Protein AF-A0A8X6U9B9-F1 (afdb_monomer_lite)

Radius of gyration: 19.35 Å; chains: 1; bounding box: 42×38×59 Å

Foldseek 3Di:
DDDDDDQEDEDEDADPVVVVCVPVVVQVVCVVVVHHNPYYDYDYPPDDPDQVPWDCDQVWTARPPVRDTHHPCVVQDQPPPDPDPVSVVVSVVNPDHPPCPPPDDDDDDDDD

Secondary structure (DSSP, 8-state):
----TTSEEEE----HHHHHHHHHHHHHHHHHTT----EEEE--TT----TT-EEEETTEEEETTTTEEE--GGG----TT---HHHHHHHHTTS--TTSTTS---------

Structure (mmCIF, N/CA/C/O backbone):
data_AF-A0A8X6U9B9-F1
#
_entry.id   AF-A0A8X6U9B9-F1
#
loop_
_atom_site.group_PDB
_atom_site.id
_atom_site.type_symbol
_atom_site.label_atom_id
_atom_site.label_alt_id
_atom_site.label_comp_id
_atom_site.label_asym_id
_atom_site.label_entity_id
_atom_site.label_seq_id
_atom_site.pdbx_PDB_ins_code
_atom_site.Cartn_x
_atom_site.Cartn_y
_atom_site.Cartn_z
_atom_site.occupancy
_atom_site.B_iso_or_equiv
_atom_site.auth_seq_id
_atom_site.auth_comp_id
_atom_site.auth_asym_id
_atom_site.auth_atom_id
_atom_site.pdbx_PDB_model_num
ATOM 1 N N . MET A 1 1 ? -15.403 1.535 -5.531 1.00 34.78 1 MET A N 1
ATOM 2 C CA . MET A 1 1 ? -14.544 0.524 -4.880 1.00 34.78 1 MET A CA 1
ATOM 3 C C . MET A 1 1 ? -13.882 -0.313 -5.966 1.00 34.78 1 MET A C 1
ATOM 5 O O . MET A 1 1 ? -14.550 -1.155 -6.546 1.00 34.78 1 MET A O 1
ATOM 9 N N . LYS A 1 2 ? -12.622 -0.016 -6.297 1.00 30.69 2 LYS A N 1
ATOM 10 C CA . LYS A 1 2 ? -11.725 -0.869 -7.094 1.00 30.69 2 LYS A CA 1
ATOM 11 C C . LYS A 1 2 ? -10.293 -0.539 -6.665 1.00 30.69 2 LYS A C 1
ATOM 13 O O . LYS A 1 2 ? -9.692 0.379 -7.198 1.00 30.69 2 LYS A O 1
ATOM 18 N N . S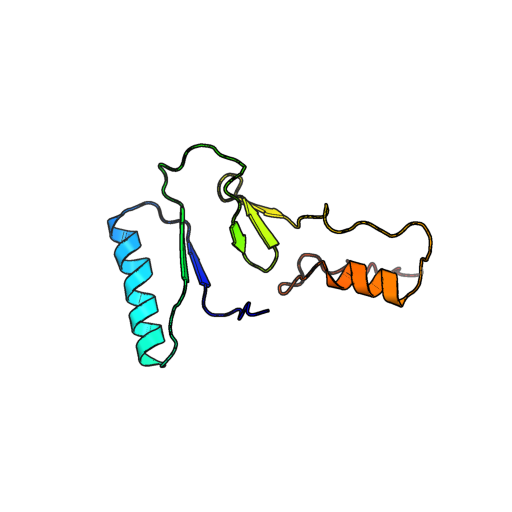ER A 1 3 ? -9.806 -1.234 -5.647 1.00 29.27 3 SER A N 1
ATOM 19 C CA . SER A 1 3 ? -8.375 -1.363 -5.384 1.00 29.27 3 SER A CA 1
ATOM 20 C C . SER A 1 3 ? -8.110 -2.856 -5.495 1.00 29.27 3 SER A C 1
ATOM 22 O O . SER A 1 3 ? -8.490 -3.620 -4.610 1.00 29.27 3 SER A O 1
ATOM 24 N N . PHE A 1 4 ? -7.649 -3.277 -6.673 1.00 33.34 4 PHE A N 1
ATOM 25 C CA . PHE A 1 4 ? -7.143 -4.625 -6.888 1.00 33.34 4 PHE A CA 1
ATOM 26 C C . PHE A 1 4 ? -5.638 -4.573 -6.695 1.00 33.34 4 PHE A C 1
ATOM 28 O O . PHE A 1 4 ? -4.947 -3.690 -7.194 1.00 33.34 4 PHE A O 1
ATOM 35 N N . TYR A 1 5 ? -5.165 -5.507 -5.895 1.00 50.84 5 TYR A N 1
ATOM 36 C CA . TYR A 1 5 ? -3.928 -5.392 -5.168 1.00 50.84 5 TYR A CA 1
ATOM 37 C C . TYR A 1 5 ? -2.943 -6.406 -5.718 1.00 50.84 5 TYR A C 1
ATOM 39 O O . TYR A 1 5 ? -2.765 -7.458 -5.128 1.00 50.84 5 TYR A O 1
ATOM 47 N N . ILE A 1 6 ? -2.440 -6.131 -6.918 1.00 52.72 6 ILE A N 1
ATOM 48 C CA . ILE A 1 6 ? -1.452 -6.935 -7.663 1.00 52.72 6 ILE A CA 1
ATOM 49 C C . ILE A 1 6 ? -0.802 -6.087 -8.787 1.00 52.72 6 ILE A C 1
ATOM 51 O O . ILE A 1 6 ? 0.226 -6.480 -9.321 1.00 52.72 6 ILE A O 1
ATOM 55 N N . GLU A 1 7 ? -1.344 -4.908 -9.133 1.00 56.31 7 GLU A N 1
ATOM 56 C CA . GLU A 1 7 ? -0.938 -4.153 -10.338 1.00 56.31 7 GLU A CA 1
ATOM 57 C C . GLU A 1 7 ? 0.024 -2.975 -10.083 1.00 56.31 7 GLU A C 1
ATOM 59 O O . GLU A 1 7 ? 0.389 -2.293 -11.038 1.00 56.31 7 GLU A O 1
ATOM 64 N N . ASN A 1 8 ? 0.436 -2.726 -8.831 1.00 59.19 8 ASN A N 1
ATOM 65 C CA . ASN A 1 8 ? 1.305 -1.594 -8.486 1.00 59.19 8 ASN A CA 1
ATOM 66 C C . ASN A 1 8 ? 2.712 -2.074 -8.116 1.00 59.19 8 ASN A C 1
ATOM 68 O O . ASN A 1 8 ? 2.878 -2.844 -7.168 1.00 59.19 8 ASN A O 1
ATOM 72 N N . CYS A 1 9 ? 3.721 -1.576 -8.833 1.00 65.12 9 CYS A N 1
ATOM 73 C CA . 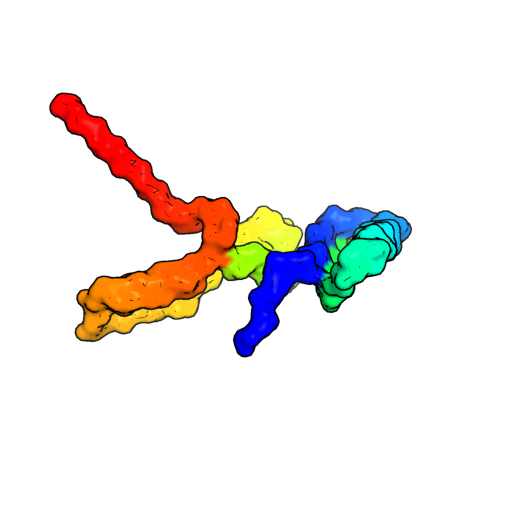CYS A 1 9 ? 5.135 -1.818 -8.547 1.00 65.12 9 CYS A CA 1
ATOM 74 C C . CYS A 1 9 ? 5.809 -0.521 -8.074 1.00 65.12 9 CYS A C 1
ATOM 76 O O . CYS A 1 9 ? 5.643 0.527 -8.700 1.00 65.12 9 CYS A O 1
ATOM 78 N N . VAL A 1 10 ? 6.552 -0.588 -6.964 1.00 65.56 10 VAL A N 1
ATOM 79 C CA . VAL A 1 10 ? 7.204 0.572 -6.336 1.00 65.56 10 VAL A CA 1
ATOM 80 C C . VAL A 1 10 ? 8.675 0.249 -6.081 1.00 65.56 10 VAL A C 1
ATOM 82 O O . VAL A 1 10 ? 8.987 -0.809 -5.536 1.00 65.56 10 VAL A O 1
ATOM 85 N N . THR A 1 11 ? 9.581 1.154 -6.464 1.00 65.25 11 THR A N 1
ATOM 86 C CA . THR A 1 11 ? 11.022 1.021 -6.194 1.00 65.25 11 THR A CA 1
ATOM 87 C C . THR A 1 11 ? 11.679 2.354 -5.854 1.00 65.25 11 THR A C 1
ATOM 89 O O . THR A 1 11 ? 11.295 3.411 -6.362 1.00 65.25 11 THR A O 1
ATOM 92 N N . SER A 1 12 ? 12.719 2.292 -5.028 1.00 60.84 12 SER A N 1
ATOM 93 C CA . SER A 1 12 ? 13.701 3.356 -4.847 1.00 60.84 12 SER A CA 1
ATOM 94 C C . SER A 1 12 ? 14.893 3.071 -5.767 1.00 60.84 12 SER A C 1
ATOM 96 O O . SER A 1 12 ? 15.718 2.202 -5.494 1.00 60.84 12 SER A O 1
ATOM 98 N N . ASN A 1 13 ? 14.976 3.768 -6.903 1.00 58.50 13 ASN A N 1
ATOM 99 C CA . ASN A 1 13 ? 16.060 3.576 -7.868 1.00 58.50 13 ASN A CA 1
ATOM 100 C C . ASN A 1 13 ? 16.834 4.880 -8.091 1.00 58.50 13 ASN A C 1
ATOM 102 O O . ASN A 1 13 ? 16.259 5.965 -8.103 1.00 58.50 13 ASN A O 1
ATOM 106 N N . PHE A 1 14 ? 18.151 4.760 -8.249 1.00 58.31 14 PHE A N 1
ATOM 107 C CA . PHE A 1 14 ? 19.098 5.868 -8.094 1.00 58.31 14 PHE A CA 1
ATOM 108 C C . PHE A 1 14 ? 19.629 6.435 -9.424 1.00 58.31 14 PHE A C 1
ATOM 110 O O . PHE A 1 14 ? 20.381 7.403 -9.392 1.00 58.31 14 PHE A O 1
ATOM 117 N N . ASN A 1 15 ? 19.240 5.867 -10.576 1.00 63.62 15 ASN A N 1
ATOM 118 C CA . ASN A 1 15 ? 19.717 6.267 -11.907 1.00 63.62 15 ASN A CA 1
ATOM 119 C C . ASN A 1 15 ? 18.599 6.229 -12.971 1.00 63.62 15 ASN A C 1
ATOM 121 O O . ASN A 1 15 ? 17.767 5.324 -12.988 1.00 63.62 15 ASN A O 1
ATOM 125 N N . ASP A 1 16 ? 18.631 7.170 -13.918 1.00 65.88 16 ASP A N 1
ATOM 126 C CA . ASP A 1 16 ? 17.622 7.275 -14.986 1.00 65.88 16 ASP A CA 1
ATOM 127 C C . ASP A 1 16 ? 17.677 6.076 -15.966 1.00 65.88 16 ASP A C 1
ATOM 129 O O . ASP A 1 16 ? 16.642 5.530 -16.348 1.00 65.88 16 ASP A O 1
ATOM 133 N N . ASP A 1 17 ? 18.874 5.568 -16.290 1.00 67.75 17 ASP A N 1
ATOM 134 C CA . ASP A 1 17 ? 19.052 4.380 -17.152 1.00 67.75 17 ASP A CA 1
ATOM 135 C C . ASP A 1 17 ? 18.577 3.069 -16.499 1.00 67.75 17 ASP A C 1
ATOM 137 O O . ASP A 1 17 ? 18.248 2.093 -17.183 1.00 67.75 17 ASP A O 1
ATOM 141 N N . SER A 1 18 ? 18.569 2.997 -15.165 1.00 69.69 18 SER A N 1
ATOM 142 C CA . SER A 1 18 ? 18.039 1.834 -14.448 1.00 69.69 18 SER A CA 1
ATOM 143 C C . SER A 1 18 ? 16.521 1.908 -14.293 1.00 69.69 18 SER A C 1
ATOM 145 O O . SER A 1 18 ? 15.890 0.861 -14.158 1.00 69.69 18 SER A O 1
ATOM 147 N N . LEU A 1 19 ? 15.921 3.101 -14.361 1.00 71.44 19 LEU A N 1
ATOM 148 C CA . LEU A 1 19 ? 14.471 3.278 -14.312 1.00 71.44 19 LEU A CA 1
ATOM 149 C C . LEU A 1 19 ? 13.784 2.707 -15.559 1.00 71.44 19 LEU A C 1
ATOM 151 O O . LEU A 1 19 ? 12.766 2.032 -15.432 1.00 71.44 19 LEU A O 1
ATOM 155 N N . TYR A 1 20 ? 14.365 2.912 -16.747 1.00 73.94 20 TYR A N 1
ATOM 156 C CA . TYR A 1 20 ? 13.819 2.351 -17.988 1.00 73.94 20 TYR A CA 1
ATOM 157 C C . TYR A 1 20 ? 13.716 0.820 -17.922 1.00 73.94 20 TYR A C 1
ATOM 159 O O . TYR A 1 20 ? 12.651 0.257 -18.165 1.00 73.94 20 TYR A O 1
ATOM 167 N N . ARG A 1 21 ? 14.795 0.146 -17.498 1.00 77.75 21 ARG A N 1
ATOM 168 C CA . ARG A 1 21 ? 14.799 -1.315 -17.299 1.00 77.75 21 ARG A CA 1
ATOM 169 C C . ARG A 1 21 ? 13.806 -1.763 -16.233 1.00 77.75 21 ARG A C 1
ATOM 171 O O . ARG A 1 21 ? 13.096 -2.739 -16.436 1.00 77.75 21 ARG A O 1
ATOM 178 N N . PHE A 1 22 ? 13.713 -1.019 -15.132 1.00 72.00 22 PHE A N 1
ATOM 179 C CA . PHE A 1 22 ? 12.775 -1.318 -14.054 1.00 72.00 22 PHE A CA 1
ATOM 180 C C . PHE A 1 22 ? 11.306 -1.277 -14.499 1.00 72.00 22 PHE A C 1
ATOM 182 O O . PHE A 1 22 ? 10.487 -2.003 -13.952 1.00 72.00 22 PHE A O 1
ATOM 189 N N . ILE A 1 23 ? 10.958 -0.435 -15.470 1.00 77.69 23 ILE A N 1
ATOM 190 C CA . ILE A 1 23 ? 9.577 -0.306 -15.939 1.00 77.69 23 ILE A CA 1
ATOM 191 C C . ILE A 1 23 ? 9.287 -1.299 -17.067 1.00 77.69 23 ILE A C 1
ATOM 193 O O . ILE A 1 23 ? 8.246 -1.952 -17.053 1.00 77.69 23 ILE A O 1
ATOM 197 N N . GLU A 1 24 ? 10.1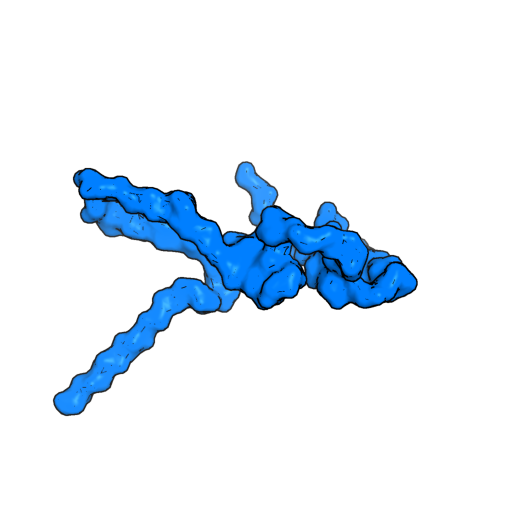78 -1.413 -18.049 1.00 82.69 24 GLU A N 1
ATOM 198 C CA . GLU A 1 24 ? 9.895 -2.171 -19.271 1.00 82.69 24 GLU A CA 1
ATOM 199 C C . GLU A 1 24 ? 10.068 -3.684 -19.085 1.00 82.69 24 GLU A C 1
ATOM 201 O O . GLU A 1 24 ? 9.231 -4.443 -19.567 1.00 82.69 24 GLU A O 1
ATOM 206 N N . GLU A 1 25 ? 11.068 -4.145 -18.321 1.00 83.44 25 GLU A N 1
ATOM 207 C CA . GLU A 1 25 ? 11.275 -5.588 -18.113 1.00 83.44 25 GLU A CA 1
ATOM 208 C C . GLU A 1 25 ? 10.083 -6.256 -17.395 1.00 83.44 25 GLU A C 1
ATOM 210 O O . GLU A 1 25 ? 9.604 -7.292 -17.871 1.00 83.44 25 GLU A O 1
ATOM 215 N N . PRO A 1 26 ? 9.528 -5.694 -16.297 1.00 80.88 26 PRO A N 1
ATOM 216 C CA . PRO A 1 26 ? 8.366 -6.287 -15.643 1.00 80.88 26 PRO A CA 1
ATOM 217 C C . PRO A 1 26 ? 7.089 -6.160 -16.472 1.00 80.88 26 PRO A C 1
ATOM 219 O O . PRO A 1 26 ? 6.262 -7.070 -16.428 1.00 80.88 26 PRO A O 1
ATOM 222 N N . LYS A 1 27 ? 6.918 -5.071 -17.238 1.00 83.06 27 LYS A N 1
ATOM 223 C CA . LYS A 1 27 ? 5.778 -4.923 -18.156 1.00 83.06 27 LYS A CA 1
ATOM 224 C C . LYS A 1 27 ? 5.763 -6.028 -19.201 1.00 83.06 27 LYS A C 1
ATOM 226 O O . LYS A 1 27 ? 4.732 -6.671 -19.355 1.00 83.06 27 LYS A O 1
ATOM 231 N N . ASP A 1 28 ? 6.886 -6.281 -19.869 1.00 86.62 28 ASP A N 1
ATOM 232 C CA . ASP A 1 28 ? 6.984 -7.330 -20.889 1.00 86.62 28 ASP A CA 1
ATOM 233 C C . ASP A 1 28 ? 6.776 -8.727 -20.288 1.00 86.62 28 ASP A C 1
ATOM 235 O O . ASP A 1 28 ? 6.051 -9.562 -20.844 1.00 86.62 28 ASP A O 1
ATOM 239 N N . ALA A 1 29 ? 7.358 -8.984 -19.113 1.00 85.88 29 ALA A N 1
ATOM 240 C CA . ALA A 1 29 ? 7.181 -10.249 -18.406 1.00 85.88 29 ALA A CA 1
ATOM 241 C C . ALA A 1 29 ? 5.712 -10.492 -18.010 1.00 85.88 29 ALA A C 1
ATOM 243 O O . ALA A 1 29 ? 5.184 -11.588 -18.215 1.00 85.88 29 ALA A O 1
ATOM 244 N N . LEU A 1 30 ? 5.030 -9.473 -17.479 1.00 83.94 30 LEU A N 1
ATOM 245 C CA . LEU A 1 30 ? 3.617 -9.554 -17.102 1.00 83.94 30 LEU A CA 1
ATOM 246 C C . LEU A 1 30 ? 2.706 -9.642 -18.331 1.00 83.94 30 LEU A C 1
ATOM 248 O O . LEU A 1 30 ? 1.798 -10.475 -18.345 1.00 83.94 30 LEU A O 1
ATOM 252 N N . ALA A 1 31 ? 3.000 -8.885 -19.390 1.00 86.25 31 ALA A N 1
ATOM 253 C CA . ALA A 1 31 ? 2.270 -8.932 -20.653 1.00 86.25 31 ALA A CA 1
ATOM 254 C C . ALA A 1 31 ? 2.334 -10.327 -21.292 1.00 86.25 31 ALA A C 1
ATOM 256 O O . ALA A 1 31 ? 1.318 -10.829 -21.777 1.00 86.25 31 ALA A O 1
ATOM 257 N N . THR A 1 32 ? 3.488 -11.001 -21.212 1.00 88.50 32 THR A N 1
ATOM 258 C CA . THR A 1 32 ? 3.651 -12.398 -21.660 1.00 88.50 32 THR A CA 1
ATOM 259 C C . THR A 1 32 ? 2.685 -13.342 -20.939 1.00 88.50 32 THR A C 1
ATOM 261 O O . THR A 1 32 ? 2.158 -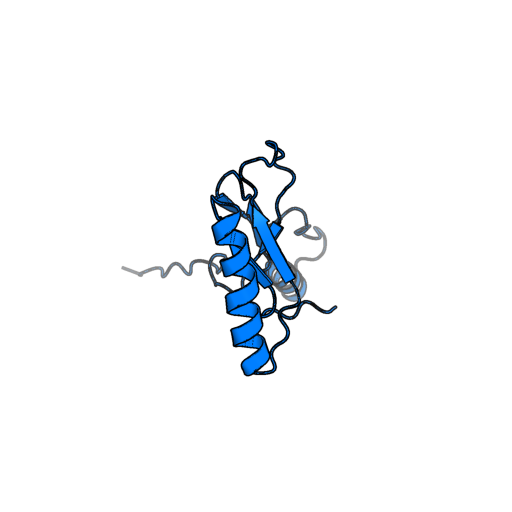14.282 -21.533 1.00 88.50 32 THR A O 1
ATOM 264 N N . ALA A 1 33 ? 2.402 -13.073 -19.666 1.00 86.00 33 ALA A N 1
ATOM 265 C CA . ALA A 1 33 ? 1.456 -13.827 -18.853 1.00 86.00 33 ALA A CA 1
ATOM 266 C C . ALA A 1 33 ? 0.016 -13.264 -18.897 1.00 86.00 33 ALA A C 1
ATOM 268 O O . ALA A 1 33 ? -0.822 -13.678 -18.098 1.00 86.00 33 ALA A O 1
ATOM 269 N N . CYS A 1 34 ? -0.294 -12.361 -19.840 1.00 85.31 34 CYS A N 1
ATOM 270 C CA . CYS A 1 34 ? -1.587 -11.672 -19.980 1.00 85.31 34 CYS A CA 1
ATOM 271 C C . CYS A 1 34 ? -2.001 -10.831 -18.755 1.00 85.31 34 CYS A C 1
ATOM 273 O O . CYS A 1 34 ? -3.189 -10.563 -18.558 1.00 85.31 34 CYS A O 1
ATOM 275 N N . PHE A 1 35 ? -1.036 -10.399 -17.942 1.00 80.00 35 PHE A N 1
ATOM 276 C CA . PHE A 1 35 ? -1.244 -9.435 -16.868 1.00 80.00 35 PHE A CA 1
ATOM 277 C C . PHE A 1 35 ? -0.905 -8.025 -17.355 1.00 80.00 35 PHE A C 1
ATOM 279 O O . PHE A 1 35 ? 0.133 -7.798 -17.970 1.00 80.00 35 PHE A O 1
ATOM 286 N N . ASP A 1 36 ? -1.788 -7.075 -17.057 1.00 78.81 36 ASP A N 1
ATOM 287 C CA . ASP A 1 36 ? -1.622 -5.666 -17.409 1.00 78.81 36 ASP A CA 1
ATOM 288 C C . ASP A 1 36 ? -1.091 -4.884 -16.200 1.00 78.81 36 ASP A C 1
ATOM 290 O O . ASP A 1 36 ? -1.761 -4.791 -15.166 1.00 78.81 36 ASP A O 1
ATOM 294 N N . LEU A 1 37 ? 0.124 -4.342 -16.310 1.00 73.12 37 LEU A N 1
ATOM 295 C CA . LEU A 1 37 ? 0.723 -3.518 -15.261 1.00 73.12 37 LEU A CA 1
ATOM 296 C C . LEU A 1 37 ? 0.185 -2.085 -15.371 1.00 73.12 37 LEU A C 1
ATOM 298 O O . LEU A 1 37 ? 0.688 -1.278 -16.153 1.00 73.12 37 LEU A O 1
ATOM 302 N N . LYS A 1 38 ? -0.838 -1.762 -14.571 1.00 69.50 38 LYS A N 1
ATOM 303 C CA . LYS A 1 38 ? -1.555 -0.479 -14.668 1.00 69.50 38 LYS A CA 1
ATOM 304 C C . LYS A 1 38 ? -0.907 0.693 -13.933 1.00 69.50 38 LYS A C 1
ATOM 306 O O . LYS A 1 38 ? -1.290 1.832 -14.199 1.00 69.50 38 LYS A O 1
ATOM 311 N N . GLY A 1 39 ? 0.041 0.452 -13.025 1.00 68.12 39 GLY A N 1
ATOM 312 C CA . GLY A 1 39 ? 0.645 1.510 -12.214 1.00 68.12 39 GLY A CA 1
ATOM 313 C C . GLY A 1 39 ? 2.094 1.233 -11.821 1.00 68.12 39 GLY A C 1
ATOM 314 O O . GLY A 1 39 ? 2.439 0.141 -11.370 1.00 68.12 39 GLY A O 1
ATOM 315 N N . TRP A 1 40 ? 2.945 2.248 -11.959 1.00 69.06 40 TRP A N 1
ATOM 316 C CA . TRP A 1 40 ? 4.310 2.260 -11.436 1.00 69.06 40 TRP A CA 1
ATOM 317 C C . TRP A 1 40 ? 4.593 3.624 -10.809 1.00 69.06 40 TRP A C 1
ATOM 319 O O . TRP A 1 40 ? 4.170 4.652 -11.330 1.00 69.06 40 TRP A O 1
ATOM 329 N N . GLU A 1 41 ? 5.300 3.616 -9.684 1.00 70.38 41 GLU A N 1
ATOM 330 C CA . GLU A 1 41 ? 5.705 4.815 -8.948 1.00 70.38 41 GLU A CA 1
ATOM 331 C C . GLU A 1 41 ? 7.200 4.706 -8.635 1.00 70.38 41 GLU A C 1
ATOM 333 O O . GLU A 1 41 ? 7.683 3.642 -8.233 1.00 70.38 41 GLU A O 1
ATOM 338 N N . TYR A 1 42 ? 7.942 5.799 -8.821 1.00 68.81 42 TYR A N 1
ATOM 339 C CA . TYR A 1 42 ? 9.374 5.855 -8.529 1.00 68.81 42 TYR A CA 1
ATOM 340 C C . TYR A 1 42 ? 9.734 7.136 -7.784 1.00 68.81 42 TYR A C 1
ATOM 342 O O . TYR A 1 42 ? 9.184 8.210 -8.031 1.00 68.81 42 TYR A O 1
ATOM 350 N N . THR A 1 43 ? 10.705 7.030 -6.883 1.00 65.12 43 THR A N 1
ATOM 351 C CA . THR A 1 43 ? 11.244 8.187 -6.165 1.00 65.12 43 THR A CA 1
ATOM 352 C C . THR A 1 43 ? 12.409 8.769 -6.959 1.00 65.12 43 THR A C 1
ATOM 354 O O . THR A 1 43 ? 13.470 8.154 -7.031 1.00 65.12 43 THR A O 1
ATOM 357 N N . SER A 1 44 ? 12.251 9.960 -7.544 1.00 60.28 44 SER A N 1
ATOM 358 C CA . SER A 1 44 ? 13.405 10.679 -8.105 1.00 60.28 44 SER A CA 1
ATOM 359 C C . SER A 1 44 ? 14.242 11.271 -6.967 1.00 60.28 44 SER A C 1
ATOM 361 O O . SER A 1 44 ? 13.700 11.975 -6.121 1.00 60.28 44 SER A O 1
ATOM 363 N N . LEU A 1 45 ? 15.571 11.107 -6.991 1.00 54.62 45 LEU A N 1
ATOM 364 C CA . LEU A 1 45 ? 16.502 11.747 -6.034 1.00 54.62 45 LEU A CA 1
ATOM 365 C C . LEU A 1 45 ? 16.385 13.285 -5.978 1.00 54.62 45 LEU A C 1
ATOM 367 O O . LEU A 1 45 ? 16.853 13.913 -5.034 1.00 54.62 45 LEU A O 1
ATOM 371 N N . LYS A 1 46 ? 15.781 13.898 -7.003 1.00 54.69 46 LYS A N 1
ATOM 372 C CA . LYS A 1 46 ? 15.534 15.344 -7.102 1.00 54.69 46 LYS A CA 1
ATOM 373 C C . LYS A 1 46 ? 14.217 15.787 -6.452 1.00 54.69 46 LYS A C 1
ATOM 375 O O . LYS A 1 46 ? 13.922 16.980 -6.492 1.00 54.69 46 LYS A O 1
ATOM 380 N N . MET A 1 47 ? 13.408 14.866 -5.916 1.00 54.81 47 MET A N 1
ATOM 381 C CA . MET A 1 47 ? 12.164 15.244 -5.250 1.00 54.81 47 MET A CA 1
ATOM 382 C C . MET A 1 47 ? 12.485 15.987 -3.958 1.00 54.81 47 MET A C 1
ATOM 384 O O . MET A 1 47 ? 13.195 15.512 -3.075 1.00 54.81 47 MET A O 1
ATOM 388 N N . VAL A 1 48 ? 11.989 17.218 -3.945 1.00 53.09 48 VAL A N 1
ATOM 389 C CA . VAL A 1 48 ? 12.051 18.192 -2.865 1.00 53.09 48 VAL A CA 1
ATOM 390 C C . VAL A 1 48 ? 11.532 17.558 -1.577 1.00 53.09 48 VAL A C 1
ATOM 392 O O . VAL A 1 48 ? 10.600 16.761 -1.618 1.00 53.09 48 VAL A O 1
ATOM 395 N N . HIS A 1 49 ? 12.145 17.933 -0.452 1.00 56.12 49 HIS A N 1
ATOM 396 C CA . HIS A 1 49 ? 11.749 17.607 0.919 1.00 56.12 49 HIS A CA 1
ATOM 397 C C . HIS A 1 49 ? 10.302 18.033 1.222 1.00 56.12 49 HIS A C 1
ATOM 399 O O . HIS A 1 49 ? 10.075 19.013 1.930 1.00 56.12 49 HIS A O 1
ATOM 405 N N . ASP A 1 50 ? 9.322 17.323 0.678 1.00 57.59 50 ASP A N 1
ATOM 406 C CA . ASP A 1 50 ? 7.925 17.504 1.025 1.00 57.59 50 ASP A CA 1
ATOM 407 C C . ASP A 1 50 ? 7.442 16.267 1.798 1.00 57.59 50 ASP A C 1
ATOM 409 O O . ASP A 1 50 ? 7.166 15.230 1.193 1.00 57.59 50 ASP A O 1
ATOM 413 N N . PRO A 1 51 ? 7.342 16.335 3.139 1.00 55.94 51 PRO A N 1
ATOM 414 C CA . PRO A 1 51 ? 6.791 15.246 3.949 1.00 55.94 51 PRO A CA 1
ATOM 415 C C . PRO A 1 51 ? 5.323 14.921 3.608 1.00 55.94 51 PRO A C 1
ATOM 417 O O . PRO A 1 51 ? 4.798 13.905 4.062 1.00 55.94 51 PRO A O 1
ATOM 420 N N . SER A 1 52 ? 4.667 15.745 2.783 1.00 63.00 52 SER A N 1
ATOM 421 C CA . SER A 1 52 ? 3.342 15.480 2.212 1.00 63.00 52 SER A CA 1
ATOM 422 C C . SER A 1 52 ? 3.347 14.400 1.124 1.00 63.00 52 SER A C 1
ATOM 424 O O . SER A 1 52 ? 2.286 13.865 0.808 1.00 63.00 52 SER A O 1
ATOM 426 N N . ASP A 1 53 ? 4.506 14.064 0.545 1.00 71.94 53 ASP A N 1
ATOM 427 C CA . ASP A 1 53 ? 4.644 13.110 -0.566 1.00 71.94 53 ASP A CA 1
ATOM 428 C C . ASP A 1 53 ? 4.684 11.649 -0.072 1.00 71.94 53 ASP A C 1
ATOM 430 O O . ASP A 1 53 ? 5.585 10.859 -0.371 1.00 71.94 53 ASP A O 1
ATOM 434 N N . SER A 1 54 ? 3.702 11.300 0.761 1.00 76.44 54 SER A N 1
ATOM 435 C CA . SER A 1 54 ? 3.467 9.926 1.197 1.00 76.44 54 SER A CA 1
ATOM 436 C C . SER A 1 54 ? 2.603 9.198 0.173 1.00 76.44 54 SER A C 1
ATOM 438 O O . SER A 1 54 ? 1.586 9.724 -0.279 1.00 76.44 54 SER A O 1
ATOM 440 N N . LEU A 1 55 ? 2.974 7.964 -0.167 1.00 79.38 55 LEU A N 1
ATOM 441 C CA . LEU A 1 55 ? 2.238 7.154 -1.139 1.00 79.38 55 LEU A CA 1
ATOM 442 C C . LEU A 1 55 ? 1.474 6.019 -0.454 1.00 79.38 55 LEU A C 1
ATOM 444 O O . LEU A 1 55 ? 2.001 5.410 0.482 1.00 79.38 55 LEU A O 1
ATOM 448 N N . PRO A 1 56 ? 0.258 5.686 -0.922 1.00 78.00 56 PRO A N 1
ATOM 449 C CA . PRO A 1 56 ? -0.443 4.510 -0.449 1.00 78.00 56 PRO A CA 1
ATOM 450 C C . PRO A 1 56 ? 0.243 3.250 -0.991 1.00 78.00 56 PRO A C 1
ATOM 452 O O . PRO A 1 56 ? 0.231 2.969 -2.189 1.00 78.00 56 PRO A O 1
ATOM 455 N N . VAL A 1 57 ? 0.815 2.463 -0.092 1.00 76.25 57 VAL A N 1
ATOM 456 C CA . VAL A 1 57 ? 1.466 1.178 -0.361 1.00 76.25 57 VAL A CA 1
ATOM 457 C C . VAL A 1 57 ? 0.962 0.247 0.708 1.00 76.25 57 VAL A C 1
ATOM 459 O O . VAL A 1 57 ? 0.931 0.641 1.867 1.00 76.25 57 VAL A O 1
ATOM 462 N N . LEU A 1 58 ? 0.557 -0.979 0.396 1.00 75.31 58 LEU A N 1
ATOM 463 C CA . LEU A 1 58 ? 0.249 -1.885 1.505 1.00 75.31 58 LEU A CA 1
ATOM 464 C C . LEU A 1 58 ? -1.208 -1.784 2.035 1.00 75.31 58 LEU A C 1
ATOM 466 O O . LEU A 1 58 ? -1.569 -2.490 2.965 1.00 75.31 58 LEU A O 1
ATOM 470 N N . GLY A 1 59 ? -2.014 -0.834 1.533 1.00 73.31 59 GLY A N 1
ATOM 471 C CA . GLY A 1 59 ? -3.156 -0.297 2.299 1.00 73.31 59 GLY A CA 1
ATOM 472 C C . GLY A 1 59 ? -2.725 0.612 3.464 1.00 73.31 59 GLY A C 1
ATOM 473 O O . GLY A 1 59 ? -3.564 1.073 4.235 1.00 73.31 59 GLY A O 1
ATOM 474 N N . LEU A 1 60 ? -1.423 0.884 3.552 1.00 79.19 60 LEU A N 1
ATOM 475 C CA . LEU A 1 60 ? -0.741 1.761 4.491 1.00 79.19 60 LEU A CA 1
ATOM 476 C C .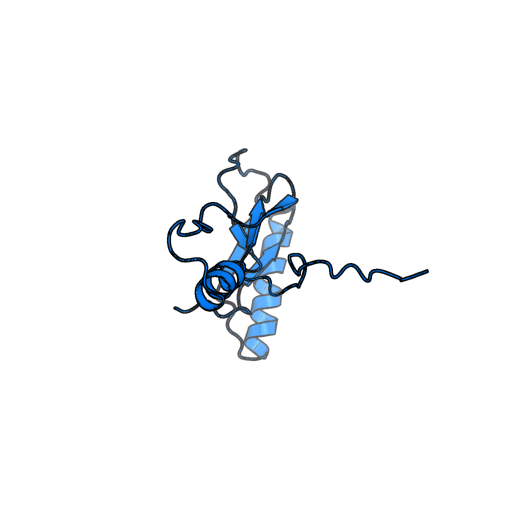 LEU A 1 60 ? -0.177 2.962 3.719 1.00 79.19 60 LEU A C 1
ATOM 478 O O . LEU A 1 60 ? -0.326 3.066 2.500 1.00 79.19 60 LEU A O 1
ATOM 482 N N . TRP A 1 61 ? 0.469 3.876 4.426 1.00 80.75 61 TRP A N 1
ATOM 483 C CA . TRP A 1 61 ? 1.170 5.005 3.835 1.00 80.75 61 TRP A CA 1
ATOM 484 C C . TRP A 1 61 ? 2.668 4.814 3.991 1.00 80.75 61 TRP A C 1
ATOM 486 O O . TRP A 1 61 ? 3.136 4.416 5.054 1.00 80.75 61 TRP A O 1
ATOM 496 N N . TRP A 1 62 ? 3.419 5.103 2.937 1.00 81.69 62 TRP A N 1
ATOM 497 C CA . TRP A 1 62 ? 4.873 5.076 2.963 1.00 81.69 62 TRP A CA 1
ATOM 498 C C . TRP A 1 62 ? 5.420 6.485 2.771 1.00 81.69 62 TRP A C 1
ATOM 500 O O . TRP A 1 62 ? 5.179 7.124 1.744 1.00 81.69 62 TRP A O 1
ATOM 510 N N . ASN A 1 63 ? 6.166 6.956 3.769 1.00 80.31 63 ASN A N 1
ATOM 511 C CA . ASN A 1 63 ? 7.005 8.135 3.657 1.00 80.31 63 ASN A CA 1
ATOM 512 C C . ASN A 1 63 ? 8.319 7.715 2.988 1.00 80.31 63 ASN A C 1
ATOM 514 O O . ASN A 1 63 ? 9.198 7.146 3.634 1.00 80.31 63 ASN A O 1
ATOM 518 N N . LYS A 1 64 ? 8.448 8.022 1.695 1.00 75.44 64 LYS A N 1
ATOM 519 C CA . LYS A 1 64 ? 9.623 7.692 0.872 1.00 75.44 64 LYS A CA 1
ATOM 520 C C . LYS A 1 64 ? 10.926 8.317 1.383 1.00 75.44 64 LYS A C 1
ATOM 522 O O . LYS A 1 64 ? 11.998 7.823 1.055 1.00 75.44 64 LYS A O 1
ATOM 527 N N . TYR A 1 65 ? 10.840 9.426 2.119 1.00 74.25 65 TYR A N 1
ATOM 528 C CA . TYR A 1 65 ? 12.006 10.171 2.588 1.00 74.25 65 TYR A CA 1
ATOM 529 C C . TYR A 1 65 ? 12.574 9.590 3.882 1.00 74.25 65 TYR A C 1
ATOM 531 O O . TYR A 1 65 ? 13.771 9.333 3.973 1.00 74.25 65 TYR A O 1
ATOM 539 N N . GLU A 1 66 ? 11.717 9.373 4.879 1.00 80.44 66 GLU A N 1
ATOM 540 C CA . GLU A 1 66 ? 12.137 8.783 6.156 1.00 80.44 66 GLU A CA 1
ATOM 541 C C . GLU A 1 66 ? 12.187 7.250 6.121 1.00 80.44 66 GLU A C 1
ATOM 543 O O . GLU A 1 66 ? 12.566 6.634 7.111 1.00 80.44 66 GLU A O 1
ATOM 548 N N . ASP A 1 67 ? 11.779 6.652 4.999 1.00 79.44 67 ASP A N 1
ATOM 549 C CA . ASP A 1 67 ? 11.613 5.210 4.808 1.00 79.44 67 ASP A CA 1
ATOM 550 C C . ASP A 1 67 ? 10.721 4.555 5.877 1.00 79.44 67 ASP A C 1
ATOM 552 O O . ASP A 1 67 ? 10.951 3.446 6.355 1.00 79.44 67 ASP A O 1
ATOM 556 N N . ASN A 1 68 ? 9.664 5.270 6.264 1.00 82.00 68 ASN A N 1
ATOM 557 C CA . ASN A 1 68 ? 8.747 4.851 7.316 1.00 82.00 68 ASN A CA 1
ATOM 558 C C . ASN A 1 68 ? 7.388 4.474 6.728 1.00 82.00 68 ASN A C 1
ATOM 560 O O . ASN A 1 68 ? 6.786 5.239 5.971 1.00 82.00 68 ASN A O 1
ATOM 564 N N . ILE A 1 69 ? 6.873 3.309 7.122 1.00 82.31 69 ILE A N 1
ATOM 565 C CA . ILE A 1 69 ? 5.496 2.893 6.840 1.00 82.31 69 ILE A CA 1
ATOM 566 C C . ILE A 1 69 ? 4.626 3.262 8.040 1.00 82.31 69 ILE A C 1
ATOM 568 O O . ILE A 1 69 ? 4.961 2.948 9.181 1.00 82.31 69 ILE A O 1
ATOM 572 N N . PHE A 1 70 ? 3.493 3.908 7.791 1.00 80.50 70 PHE A N 1
ATOM 573 C CA . PHE A 1 70 ? 2.565 4.335 8.827 1.00 80.50 70 PHE A CA 1
ATOM 574 C C . PHE A 1 70 ? 1.107 4.105 8.418 1.00 80.50 70 PHE A C 1
ATOM 576 O O . PHE A 1 70 ? 0.757 4.018 7.243 1.00 80.50 70 PHE A O 1
ATOM 583 N N . CYS A 1 71 ? 0.232 3.994 9.414 1.00 78.50 71 CYS A N 1
ATOM 584 C CA . CYS A 1 71 ? -1.213 3.946 9.219 1.00 78.50 71 CYS A CA 1
ATOM 585 C C . CYS A 1 71 ? -1.806 5.297 9.617 1.00 78.50 71 CYS A C 1
ATOM 587 O O . CYS A 1 71 ? -1.527 5.793 10.709 1.00 78.50 71 CYS A O 1
ATOM 589 N N . ASP A 1 72 ? -2.664 5.873 8.775 1.00 73.50 72 ASP A N 1
ATOM 590 C CA . ASP A 1 72 ? -3.382 7.092 9.142 1.00 73.50 72 ASP A CA 1
ATOM 591 C C . ASP A 1 72 ? -4.495 6.765 10.153 1.00 73.50 72 ASP A C 1
ATOM 593 O O . ASP A 1 72 ? -5.557 6.231 9.820 1.00 73.50 72 ASP A O 1
ATOM 597 N N . THR A 1 73 ? -4.240 7.068 11.426 1.00 69.25 73 THR A N 1
ATOM 598 C CA . THR A 1 73 ? -5.182 6.826 12.524 1.00 69.25 73 THR A CA 1
ATOM 599 C C . THR A 1 73 ? -6.230 7.928 12.678 1.00 69.25 73 THR A C 1
ATOM 601 O O . THR A 1 73 ? -7.160 7.765 13.467 1.00 69.25 73 THR A O 1
ATOM 604 N N . ILE A 1 74 ? -6.140 9.039 11.933 1.00 65.19 74 ILE A N 1
ATOM 605 C CA . ILE A 1 74 ? -7.085 10.169 12.025 1.00 65.19 74 ILE A CA 1
ATOM 606 C C . ILE A 1 74 ? -8.511 9.721 11.643 1.00 65.19 74 ILE A C 1
ATOM 608 O O . ILE A 1 74 ? -9.510 10.251 12.140 1.00 65.19 74 ILE A O 1
ATOM 612 N N . VAL A 1 75 ? -8.619 8.670 10.822 1.00 62.16 75 VAL A N 1
ATOM 613 C CA . VAL A 1 75 ? -9.881 8.048 10.387 1.00 62.16 75 VAL A CA 1
ATOM 614 C C . VAL A 1 75 ? -10.555 7.219 11.501 1.00 62.16 75 VAL A C 1
ATOM 616 O O . VAL A 1 75 ? -11.753 6.909 11.426 1.00 62.16 75 VAL A O 1
ATOM 619 N N . LEU A 1 76 ? -9.830 6.885 12.574 1.00 67.94 76 LEU A N 1
ATOM 620 C CA . LEU A 1 76 ? -10.307 6.081 13.705 1.00 67.94 76 LEU A CA 1
ATOM 621 C C . LEU A 1 76 ? -11.030 6.946 14.746 1.00 67.94 76 LEU A C 1
ATOM 623 O O . LEU A 1 76 ? -10.714 6.940 15.934 1.00 67.94 76 LEU A O 1
ATOM 627 N N . LYS A 1 77 ? -12.052 7.692 14.320 1.00 69.38 77 LYS A N 1
ATOM 628 C CA . LYS A 1 77 ? -12.963 8.342 15.270 1.00 69.38 77 LYS A CA 1
ATOM 629 C C . LYS A 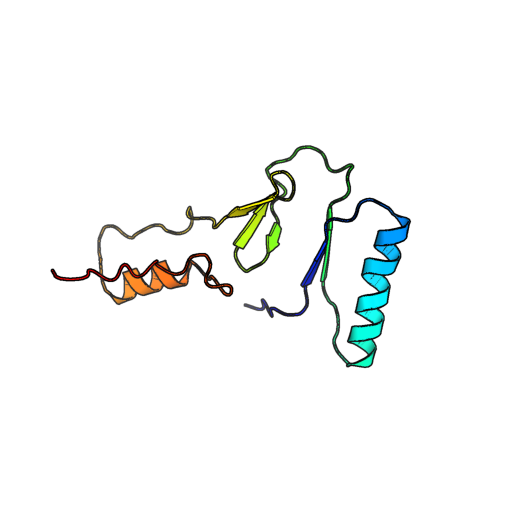1 77 ? -13.813 7.272 15.949 1.00 69.38 77 LYS A C 1
ATOM 631 O O . LYS A 1 77 ? -14.688 6.678 15.318 1.00 69.38 77 LYS A O 1
ATOM 636 N N . CYS A 1 78 ? -13.557 7.032 17.233 1.00 65.31 78 CYS A N 1
ATOM 637 C CA . CYS A 1 78 ? -14.410 6.181 18.049 1.00 65.31 78 CYS A CA 1
ATOM 638 C C . CYS A 1 78 ? -15.692 6.958 18.395 1.00 65.31 78 CYS A C 1
ATOM 640 O O . CYS A 1 78 ? -15.606 8.014 19.029 1.00 65.31 78 CYS A O 1
ATOM 642 N N . PRO A 1 79 ? -16.884 6.497 17.978 1.00 65.50 79 PRO A N 1
ATOM 643 C CA . PRO A 1 79 ? -18.123 7.128 18.392 1.00 65.50 79 PRO A CA 1
ATOM 644 C C . PRO A 1 79 ? -18.296 6.910 19.899 1.00 65.50 79 PRO A C 1
ATOM 646 O O . PRO A 1 79 ? -18.501 5.786 20.354 1.00 65.50 79 PRO A O 1
ATOM 649 N N . SER A 1 80 ? -18.225 7.996 20.671 1.00 65.69 80 SER A N 1
ATOM 650 C CA . SER A 1 80 ? -18.258 7.986 22.142 1.00 65.69 80 SER A CA 1
ATOM 651 C C . SER A 1 80 ? -19.538 7.396 22.742 1.00 65.69 80 SER A C 1
ATOM 653 O O . SER A 1 80 ? -19.543 7.014 23.907 1.00 65.69 80 SER A O 1
ATOM 655 N N . PHE A 1 81 ? -20.618 7.295 21.961 1.00 62.66 81 PHE A N 1
ATOM 656 C CA . PHE A 1 81 ? -21.951 7.004 22.487 1.00 62.66 81 PHE A CA 1
ATOM 657 C C . PHE A 1 81 ? -22.426 5.551 22.370 1.00 62.66 81 PHE A C 1
ATOM 659 O O . PHE A 1 81 ? -23.425 5.225 22.996 1.00 62.66 81 PHE A O 1
ATOM 666 N N . ASN A 1 82 ? -21.762 4.664 21.614 1.00 70.31 82 ASN A N 1
ATOM 667 C CA . ASN A 1 82 ? -22.256 3.288 21.423 1.00 70.31 82 ASN A CA 1
ATOM 668 C C . ASN A 1 82 ? -21.121 2.276 21.204 1.00 70.31 82 ASN A C 1
ATOM 670 O O . ASN A 1 82 ? -20.886 1.812 20.085 1.00 70.31 82 ASN A O 1
ATOM 674 N N . LEU A 1 83 ? -20.415 1.907 22.274 1.00 78.31 83 LEU A N 1
ATOM 675 C CA . LEU A 1 83 ? -19.375 0.877 22.230 1.00 78.31 83 LEU A CA 1
ATOM 676 C C . LEU A 1 83 ? -20.006 -0.522 22.113 1.00 78.31 83 LEU A C 1
ATOM 678 O O . LEU A 1 83 ? -20.268 -1.202 23.100 1.00 78.31 83 LEU A O 1
ATOM 682 N N . THR A 1 84 ? -20.267 -0.959 20.883 1.00 87.00 84 THR A N 1
ATOM 683 C CA . THR A 1 84 ? -20.745 -2.317 20.583 1.00 87.00 84 THR A CA 1
ATOM 684 C C . THR A 1 84 ? -19.630 -3.148 19.954 1.00 87.00 84 THR A C 1
ATOM 686 O O . THR A 1 84 ? -18.747 -2.601 19.292 1.00 87.00 84 THR A O 1
ATOM 689 N N . ARG A 1 85 ? -19.696 -4.485 20.071 1.00 84.38 85 ARG A N 1
ATOM 690 C CA . ARG A 1 85 ? -18.756 -5.395 19.379 1.00 84.38 85 ARG A CA 1
ATOM 691 C C . ARG A 1 85 ? -18.671 -5.099 17.877 1.00 84.38 85 ARG A C 1
ATOM 693 O O . ARG A 1 85 ? -17.586 -5.120 17.310 1.00 84.38 85 ARG A O 1
ATOM 700 N N . ARG A 1 86 ? -19.808 -4.778 17.249 1.00 84.69 86 ARG A N 1
ATOM 701 C CA . ARG A 1 86 ? -19.891 -4.420 15.826 1.00 84.69 86 ARG A CA 1
ATOM 702 C C . ARG A 1 86 ? -19.145 -3.121 15.517 1.00 84.69 86 ARG A C 1
ATOM 704 O O . ARG A 1 86 ? -18.442 -3.070 14.517 1.00 84.69 86 ARG A O 1
ATOM 711 N N . ASN A 1 87 ? -19.262 -2.105 16.371 1.00 82.50 87 ASN A N 1
ATOM 712 C CA . ASN A 1 87 ? -18.571 -0.828 16.178 1.00 82.50 87 ASN A CA 1
ATOM 713 C C . ASN A 1 87 ? -17.064 -0.960 16.402 1.00 82.50 87 ASN A C 1
ATOM 715 O O . ASN A 1 87 ? -16.293 -0.445 15.600 1.00 82.50 87 ASN A O 1
ATOM 719 N N . VAL A 1 88 ? -16.645 -1.706 17.428 1.00 81.94 88 VAL A N 1
ATOM 720 C CA . VAL A 1 88 ? -15.225 -2.017 17.655 1.00 81.94 88 VAL A CA 1
ATOM 721 C C . VAL A 1 88 ? -14.647 -2.751 16.448 1.00 81.94 88 VAL A C 1
ATOM 723 O O . VAL A 1 88 ? -13.645 -2.314 15.894 1.00 81.94 88 VAL A O 1
ATOM 726 N N . LEU A 1 89 ? -15.317 -3.808 15.979 1.00 82.56 89 LEU A N 1
ATOM 727 C CA . LEU A 1 89 ? -14.859 -4.564 14.815 1.00 82.56 89 LEU A CA 1
ATOM 728 C C . LEU A 1 89 ? -14.842 -3.706 13.545 1.00 82.56 89 LEU A C 1
ATOM 730 O O . LEU A 1 89 ? -13.891 -3.780 12.781 1.00 82.56 89 LEU A O 1
ATOM 734 N N . SER A 1 90 ? -15.848 -2.850 13.343 1.00 81.88 90 SER A N 1
ATOM 735 C CA . SER A 1 90 ? -15.889 -1.920 12.212 1.00 81.88 90 SER A CA 1
ATOM 736 C C . SER A 1 90 ? -14.736 -0.915 12.234 1.00 81.88 90 SER A C 1
ATOM 738 O O . SER A 1 90 ? -14.250 -0.554 11.169 1.00 81.88 90 SER A O 1
ATOM 740 N N . ILE A 1 91 ? -14.293 -0.461 13.410 1.00 79.50 91 ILE A N 1
ATOM 741 C CA . ILE A 1 91 ? -13.135 0.433 13.547 1.00 79.50 91 ILE A CA 1
ATOM 742 C C . ILE A 1 91 ? -11.838 -0.335 13.291 1.00 79.50 91 ILE A C 1
ATOM 744 O O . ILE A 1 91 ? -11.018 0.129 12.508 1.00 79.50 91 ILE A O 1
ATOM 748 N N . VAL A 1 92 ? -11.675 -1.519 13.889 1.00 78.44 92 VAL A N 1
ATOM 749 C CA . VAL A 1 92 ? -10.489 -2.368 13.687 1.00 78.44 92 VAL A CA 1
ATOM 750 C C . VAL A 1 92 ? -10.335 -2.753 12.214 1.00 78.44 92 VAL A C 1
ATOM 752 O O . VAL A 1 92 ? -9.245 -2.648 11.675 1.00 78.44 92 VAL A O 1
ATOM 755 N N . GLN A 1 93 ? -11.427 -3.096 11.525 1.00 77.75 93 GLN A N 1
ATOM 756 C CA . GLN A 1 93 ? -11.411 -3.432 10.095 1.00 77.75 93 GLN A CA 1
ATOM 757 C C . GLN A 1 93 ? -11.047 -2.259 9.170 1.00 77.75 93 GLN A C 1
ATOM 759 O O . GLN A 1 93 ? -10.730 -2.500 8.008 1.00 77.75 93 GLN A O 1
ATOM 764 N N . LYS A 1 94 ? -11.090 -1.001 9.640 1.00 76.31 94 LYS A N 1
ATOM 765 C CA . LYS A 1 94 ? -10.572 0.143 8.862 1.00 76.31 94 LYS A CA 1
ATOM 766 C C . LYS A 1 94 ? -9.049 0.148 8.798 1.00 76.31 94 LYS A C 1
ATOM 768 O O . LYS A 1 94 ? -8.496 0.704 7.857 1.00 76.31 94 LYS A O 1
ATOM 773 N N . ILE A 1 95 ? -8.393 -0.454 9.788 1.00 73.81 95 ILE A N 1
ATOM 774 C CA . ILE A 1 95 ? -6.957 -0.707 9.773 1.00 73.81 95 ILE A CA 1
ATOM 775 C C . ILE A 1 95 ? -6.768 -1.984 8.954 1.00 73.81 95 ILE A C 1
ATOM 777 O O . ILE A 1 95 ? -6.790 -3.096 9.480 1.00 73.81 95 ILE A O 1
ATOM 781 N N . PHE A 1 96 ? -6.702 -1.827 7.633 1.00 67.94 96 PHE A N 1
ATOM 782 C CA . PHE A 1 96 ? -6.430 -2.941 6.737 1.00 67.94 96 PHE A CA 1
ATOM 783 C C . PHE A 1 96 ? -4.924 -3.191 6.711 1.00 67.94 96 PHE A C 1
ATOM 785 O O . PHE A 1 96 ? -4.163 -2.359 6.229 1.00 67.94 96 PHE A O 1
ATOM 792 N N . ASP A 1 97 ? -4.508 -4.336 7.239 1.00 69.81 97 ASP A N 1
ATOM 793 C CA . ASP A 1 97 ? -3.109 -4.740 7.301 1.00 69.81 97 ASP A CA 1
ATOM 794 C C . ASP A 1 97 ? -2.930 -6.108 6.628 1.00 69.81 97 ASP A C 1
ATOM 796 O O . ASP A 1 97 ? -3.037 -7.154 7.272 1.00 69.81 97 ASP A O 1
ATOM 800 N N . PRO A 1 98 ? -2.702 -6.124 5.308 1.00 64.81 98 PRO A N 1
ATOM 801 C CA . PRO A 1 98 ? -2.542 -7.359 4.553 1.00 64.81 98 PRO A CA 1
ATOM 802 C C . PRO A 1 98 ? -1.225 -8.079 4.865 1.00 64.81 98 PRO A C 1
ATOM 804 O O . PRO A 1 98 ? -1.091 -9.249 4.517 1.00 64.81 98 PRO A O 1
ATOM 807 N N . LEU A 1 99 ? -0.261 -7.404 5.502 1.00 70.69 99 LEU A N 1
ATOM 808 C CA . LEU A 1 99 ? 1.035 -7.979 5.867 1.00 70.69 99 LEU A CA 1
ATOM 809 C C . LEU A 1 99 ? 1.067 -8.550 7.292 1.00 70.69 99 LEU A C 1
ATOM 811 O O . LEU A 1 99 ? 1.991 -9.289 7.624 1.00 70.69 99 LEU A O 1
ATOM 815 N N . GLY A 1 100 ? 0.084 -8.229 8.135 1.00 72.31 100 GLY A N 1
ATOM 816 C CA . GLY A 1 100 ? 0.048 -8.658 9.535 1.00 72.31 100 GLY A CA 1
ATOM 817 C C . GLY A 1 100 ? 1.004 -7.888 10.460 1.00 72.31 100 GLY A C 1
ATOM 818 O O . GLY A 1 100 ? 1.198 -8.305 11.600 1.00 72.31 100 GLY A O 1
ATOM 819 N N . VAL A 1 101 ? 1.594 -6.776 10.004 1.00 73.38 101 VAL A N 1
ATOM 820 C CA . VAL A 1 101 ? 2.522 -5.925 10.779 1.00 73.38 101 VAL A CA 1
ATOM 821 C C . VAL A 1 101 ? 1.817 -5.188 11.926 1.00 73.38 101 VAL A C 1
ATOM 823 O O . VAL A 1 101 ? 2.388 -4.988 12.995 1.00 73.38 101 VAL A O 1
ATOM 826 N N . LEU A 1 102 ? 0.566 -4.795 11.712 1.00 70.06 102 LEU A N 1
ATOM 827 C CA . LEU A 1 102 ? -0.330 -4.150 12.671 1.00 70.06 102 LEU A CA 1
ATOM 828 C C . LEU A 1 102 ? -1.204 -5.163 13.425 1.00 70.06 102 LEU A C 1
ATOM 830 O O . LEU A 1 102 ? -2.050 -4.761 14.230 1.00 70.06 102 LEU A O 1
ATOM 834 N N . SER A 1 103 ? -1.028 -6.467 13.173 1.00 69.44 103 SER A N 1
ATOM 835 C CA . SER A 1 103 ? -1.756 -7.510 13.889 1.00 69.44 103 SER A CA 1
ATOM 836 C C . SER A 1 103 ? -1.525 -7.365 15.399 1.00 69.44 103 SER A C 1
ATOM 838 O O . SER A 1 103 ? -0.377 -7.250 15.835 1.00 69.44 103 SER A O 1
ATOM 840 N N . PRO A 1 104 ? -2.584 -7.409 16.230 1.00 65.69 104 PRO A N 1
ATOM 841 C CA . PRO A 1 104 ? -2.436 -7.354 17.675 1.00 65.69 104 PRO A CA 1
ATOM 842 C C . PRO A 1 104 ? -1.463 -8.429 18.165 1.00 65.69 104 PRO A C 1
ATOM 844 O O . PRO A 1 104 ? -1.663 -9.624 17.923 1.00 65.69 104 PRO A O 1
ATOM 847 N N . ALA A 1 105 ? -0.417 -8.009 18.878 1.00 62.47 105 ALA A N 1
ATOM 848 C CA . ALA A 1 105 ? 0.472 -8.936 19.558 1.00 62.47 105 ALA A CA 1
ATOM 849 C C . ALA A 1 105 ? -0.336 -9.688 20.624 1.00 62.47 105 ALA A C 1
ATOM 851 O O . ALA A 1 105 ? -0.845 -9.101 21.581 1.00 62.47 105 ALA A O 1
ATOM 852 N N . THR A 1 106 ? -0.482 -10.999 20.444 1.00 59.84 106 THR A N 1
ATOM 853 C CA . THR A 1 106 ? -1.107 -11.848 21.455 1.00 59.84 106 THR A CA 1
ATOM 854 C C . THR A 1 106 ? -0.048 -12.189 22.493 1.00 59.84 106 THR A C 1
ATOM 856 O O . THR A 1 106 ? 0.803 -13.045 22.264 1.00 59.84 106 THR A O 1
ATOM 859 N N . PHE A 1 107 ? -0.077 -11.506 23.635 1.00 58.12 107 PHE A N 1
ATOM 860 C CA . PHE A 1 107 ? 0.754 -11.884 24.772 1.00 58.12 107 PHE A CA 1
ATOM 861 C C . PHE A 1 107 ? 0.150 -13.121 25.441 1.00 58.12 107 PHE A C 1
ATOM 863 O O . PHE A 1 107 ? -0.953 -13.072 25.987 1.00 58.12 107 PHE A O 1
ATOM 870 N N . LEU A 1 108 ? 0.873 -14.239 25.394 1.00 68.50 108 LEU A N 1
ATOM 871 C CA . LEU A 1 108 ? 0.546 -15.415 26.191 1.00 68.50 108 LEU A CA 1
ATOM 872 C C . LEU A 1 108 ? 0.984 -15.152 27.632 1.00 68.50 108 LEU A C 1
ATOM 874 O O . LEU A 1 108 ? 2.171 -15.014 27.918 1.00 68.50 108 LEU A O 1
ATOM 878 N N . ILE A 1 109 ? 0.019 -15.083 28.543 1.00 68.12 109 ILE A N 1
ATOM 879 C CA . ILE A 1 109 ? 0.299 -15.059 29.977 1.00 68.12 109 ILE A CA 1
ATOM 880 C C . ILE A 1 109 ? 0.649 -16.494 30.379 1.00 68.12 109 ILE A C 1
ATOM 882 O O . ILE A 1 109 ? -0.232 -17.353 30.412 1.00 68.12 109 ILE A O 1
ATOM 886 N N . SER A 1 110 ? 1.920 -16.775 30.678 1.00 62.16 110 SER A N 1
ATOM 887 C CA . SER A 1 110 ? 2.280 -18.027 31.346 1.00 62.16 110 SER A CA 1
ATOM 888 C C . SER A 1 110 ? 1.882 -17.916 32.814 1.00 62.16 110 SER A C 1
ATOM 890 O O . SER A 1 110 ? 2.428 -17.089 33.547 1.00 62.16 110 SER A O 1
ATOM 892 N N . THR A 1 111 ? 0.917 -18.718 33.249 1.00 62.84 111 THR A N 1
ATOM 893 C CA . THR A 1 111 ? 0.634 -18.882 34.677 1.00 62.84 111 THR A CA 1
ATOM 894 C C . THR A 1 111 ? 1.752 -19.736 35.279 1.00 62.84 111 THR A C 1
ATOM 896 O O . THR A 1 111 ? 1.980 -20.847 34.803 1.00 62.84 111 THR A O 1
ATOM 899 N N . ILE A 1 112 ? 2.480 -19.176 36.250 1.00 62.59 112 ILE A N 1
ATOM 900 C CA . ILE A 1 112 ? 3.441 -19.891 37.109 1.00 62.59 112 ILE A CA 1
ATOM 901 C C . ILE A 1 112 ? 2.666 -20.552 38.247 1.00 62.59 112 ILE A C 1
ATOM 903 O O . ILE A 1 112 ? 1.741 -19.883 38.765 1.00 62.59 112 ILE A O 1
#

Sequence (112 aa):
MKSFYIENCVTSNFNDDSLYRFIEEPKDALATACFDLKGWEYTSLKMVHDPSDSLPVLGLWWNKYEDNIFCDTIVLKCPSFNLTRRNVLSIVQKIFDPLGVLSPATFLISTI

Organism: Nephila pilipes (NCBI:txid299642)

pLDDT: mean 70.06, std 11.79, range [29.27, 88.5]